Protein AF-A0A5N7CHN0-F1 (afdb_monomer_lite)

Sequence (58 aa):
MANSSHIVPMLVGDAPDTEKASDLLHSNFGIYVQPINYPTVPLGQERLRITPNTGTYA

Radius of gyration: 12.62 Å; chains: 1; bounding box: 31×28×28 Å

Foldseek 3Di:
DDDPDLKDKAFDQAQVVLVVVQVCCCVVPVDHWDWDDPPRDDRRRITTIDHDDPDDDD

Structure (mmCIF, N/CA/C/O backbone):
data_AF-A0A5N7CHN0-F1
#
_entry.id   AF-A0A5N7CHN0-F1
#
loop_
_atom_site.group_PDB
_atom_site.id
_atom_site.type_symbol
_atom_site.label_atom_id
_atom_site.label_alt_id
_atom_site.label_comp_id
_atom_site.label_asym_id
_atom_site.label_entity_id
_atom_site.label_seq_id
_atom_site.pdbx_PDB_ins_code
_atom_site.Cartn_x
_atom_site.Cartn_y
_atom_site.Cartn_z
_atom_site.occupancy
_atom_site.B_iso_or_equiv
_atom_site.auth_seq_id
_atom_site.auth_comp_id
_atom_site.auth_asym_id
_atom_site.auth_atom_id
_atom_site.pdbx_PDB_model_num
ATOM 1 N N . MET A 1 1 ? -9.539 9.068 -19.144 1.00 51.28 1 MET A N 1
ATOM 2 C CA . MET A 1 1 ? -8.327 9.911 -19.243 1.00 51.28 1 MET A CA 1
ATOM 3 C C . MET A 1 1 ? -7.126 9.012 -19.033 1.00 51.28 1 MET A C 1
ATOM 5 O O . MET A 1 1 ? -7.099 8.311 -18.030 1.00 51.28 1 MET A O 1
ATOM 9 N N . ALA A 1 2 ? -6.202 8.956 -19.991 1.00 59.00 2 ALA A N 1
ATOM 10 C CA . ALA A 1 2 ? -4.977 8.180 -19.829 1.00 59.00 2 ALA A CA 1
ATOM 11 C C . ALA A 1 2 ? -4.075 8.883 -18.804 1.00 59.00 2 ALA A C 1
ATOM 13 O O . ALA A 1 2 ? -3.807 10.077 -18.934 1.00 59.00 2 ALA A O 1
ATOM 14 N N . ASN A 1 3 ? -3.660 8.160 -17.766 1.00 62.75 3 ASN A N 1
ATOM 15 C CA . ASN A 1 3 ? -2.661 8.635 -16.815 1.00 62.75 3 ASN A CA 1
ATOM 16 C C . ASN A 1 3 ? -1.307 8.728 -17.547 1.00 62.75 3 ASN A C 1
ATOM 18 O O . ASN A 1 3 ? -0.863 7.742 -18.127 1.00 62.75 3 ASN A O 1
ATOM 22 N N . SER A 1 4 ? -0.677 9.908 -17.552 1.00 73.12 4 SER A N 1
ATOM 23 C CA . SER A 1 4 ? 0.633 10.160 -18.177 1.00 73.12 4 SER A CA 1
ATOM 24 C C . SER A 1 4 ? 1.824 9.756 -17.296 1.00 73.12 4 SER A C 1
ATOM 26 O O . SER A 1 4 ? 2.976 9.943 -17.682 1.00 73.12 4 SER A O 1
ATOM 28 N N . SER A 1 5 ? 1.557 9.220 -16.105 1.00 81.81 5 SER A N 1
ATOM 29 C CA . SER A 1 5 ? 2.551 8.756 -15.147 1.00 81.81 5 SER A CA 1
ATOM 30 C C . SER A 1 5 ? 2.764 7.248 -15.249 1.00 81.81 5 SER A C 1
ATOM 32 O O . SER A 1 5 ? 1.826 6.477 -15.433 1.00 81.81 5 SER A O 1
ATOM 34 N N . HIS A 1 6 ? 4.010 6.828 -15.031 1.00 83.62 6 HIS A N 1
ATOM 35 C CA . HIS A 1 6 ? 4.381 5.428 -14.817 1.00 83.62 6 HIS A CA 1
ATOM 36 C C . HIS A 1 6 ? 3.906 4.904 -13.448 1.00 83.62 6 HIS A C 1
ATOM 38 O O . HIS A 1 6 ? 3.993 3.712 -13.176 1.00 83.62 6 HIS A O 1
ATOM 44 N N . ILE A 1 7 ? 3.407 5.781 -12.571 1.00 88.06 7 ILE A N 1
ATOM 45 C CA . ILE A 1 7 ? 2.813 5.400 -11.290 1.00 88.06 7 ILE A CA 1
ATOM 46 C C . ILE A 1 7 ? 1.345 5.039 -11.513 1.00 88.06 7 ILE A C 1
ATOM 48 O O . ILE A 1 7 ? 0.549 5.864 -11.974 1.00 88.0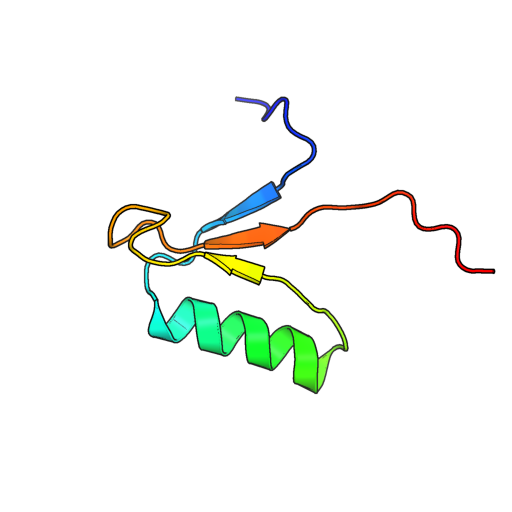6 7 ILE A O 1
ATOM 52 N N . VAL A 1 8 ? 0.979 3.827 -11.107 1.00 92.12 8 VAL A N 1
ATOM 53 C CA . VAL A 1 8 ? -0.384 3.301 -11.163 1.00 92.12 8 VAL A CA 1
ATOM 54 C C . VAL A 1 8 ? -0.961 3.279 -9.742 1.00 92.12 8 VAL A C 1
ATOM 56 O O . VAL A 1 8 ? -0.600 2.413 -8.944 1.00 92.12 8 VAL A O 1
ATOM 59 N N . PRO A 1 9 ? -1.824 4.243 -9.372 1.00 93.19 9 PRO A N 1
ATOM 60 C CA . PRO A 1 9 ? -2.504 4.214 -8.084 1.00 93.19 9 PRO A CA 1
ATOM 61 C C . PRO A 1 9 ? -3.669 3.216 -8.110 1.00 93.19 9 PRO A C 1
ATOM 63 O O . PRO A 1 9 ? -4.513 3.275 -9.003 1.00 93.19 9 PRO A O 1
ATOM 66 N N . MET A 1 10 ? -3.756 2.355 -7.098 1.00 95.12 10 MET A N 1
ATOM 67 C CA . MET A 1 10 ? -4.923 1.505 -6.849 1.00 95.12 10 MET A CA 1
ATOM 68 C C . MET A 1 10 ? -5.669 2.040 -5.630 1.00 95.12 10 MET A C 1
ATOM 70 O O . MET A 1 10 ? -5.182 1.929 -4.508 1.00 95.12 10 MET A O 1
ATOM 74 N N . LEU A 1 11 ? -6.824 2.663 -5.862 1.00 96.44 11 LEU A N 1
ATOM 75 C CA . LEU A 1 11 ? -7.657 3.226 -4.803 1.00 96.44 11 LEU A CA 1
ATOM 76 C C . LEU A 1 11 ? -8.250 2.107 -3.937 1.00 96.44 11 LEU A C 1
ATOM 78 O O . LEU A 1 11 ? -8.791 1.143 -4.474 1.00 96.44 11 LEU A O 1
ATOM 82 N N . VAL A 1 12 ? -8.168 2.278 -2.620 1.00 96.75 12 VAL A N 1
ATOM 83 C CA . VAL A 1 12 ? -8.777 1.388 -1.621 1.00 96.75 12 VAL A CA 1
ATOM 84 C C . VAL A 1 12 ? -9.823 2.160 -0.815 1.00 96.75 12 VAL A C 1
ATOM 86 O O . VAL A 1 12 ? -10.949 1.694 -0.684 1.00 96.75 12 VAL A O 1
ATOM 89 N N . GLY A 1 13 ? -9.484 3.376 -0.371 1.00 94.62 13 GLY A N 1
ATOM 90 C CA . GLY A 1 13 ? -10.408 4.307 0.288 1.00 94.62 13 GLY A CA 1
ATOM 91 C C . GLY A 1 13 ? -10.566 4.134 1.803 1.00 94.62 13 GLY A C 1
ATOM 92 O O . GLY A 1 13 ? -11.434 4.778 2.384 1.00 94.62 13 GLY A O 1
ATOM 93 N N . ASP A 1 14 ? -9.754 3.280 2.430 1.00 97.50 14 ASP A N 1
ATOM 94 C CA . ASP A 1 14 ? -9.666 3.120 3.885 1.00 97.50 14 ASP A CA 1
ATOM 95 C C . ASP A 1 14 ? -8.229 2.744 4.290 1.00 97.50 14 ASP A C 1
ATOM 97 O O . ASP A 1 14 ? -7.591 1.910 3.641 1.00 97.50 14 ASP A O 1
ATOM 101 N N . ALA A 1 15 ? -7.692 3.373 5.340 1.00 97.19 15 ALA A N 1
ATOM 102 C CA . ALA A 1 15 ? -6.299 3.183 5.758 1.00 97.19 15 ALA A CA 1
ATOM 103 C C . ALA A 1 15 ? -6.006 1.760 6.286 1.00 97.19 15 ALA A C 1
ATOM 105 O O . ALA A 1 15 ? -5.109 1.115 5.729 1.00 97.19 15 ALA A O 1
ATOM 106 N N . PRO A 1 16 ? -6.740 1.236 7.293 1.00 97.88 16 PRO A N 1
ATOM 107 C CA . PRO A 1 16 ? -6.596 -0.148 7.746 1.00 97.88 16 PRO A CA 1
ATOM 108 C C . PRO A 1 16 ? -6.645 -1.183 6.622 1.00 97.88 16 PRO A C 1
ATOM 110 O O . PRO A 1 16 ? -5.844 -2.118 6.606 1.00 97.88 16 PRO A O 1
ATOM 113 N N . ASP A 1 17 ? -7.572 -1.042 5.679 1.00 97.88 17 ASP A N 1
ATOM 114 C CA . ASP A 1 17 ? -7.711 -2.016 4.598 1.00 97.88 17 ASP A CA 1
ATOM 115 C C . ASP A 1 17 ? -6.610 -1.874 3.539 1.00 97.88 17 ASP A C 1
ATOM 117 O O . ASP A 1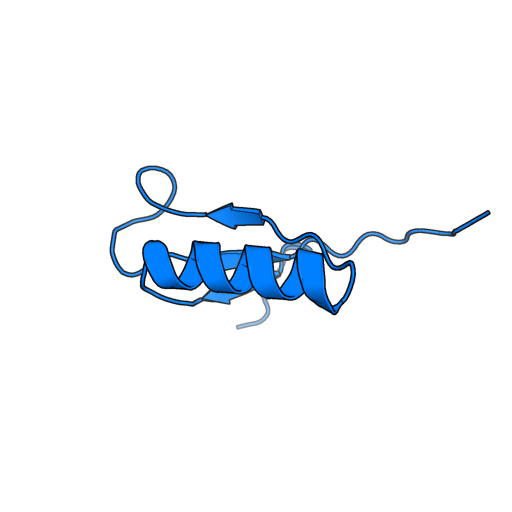 17 ? -6.162 -2.879 2.983 1.00 97.88 17 ASP A O 1
ATOM 121 N N . THR A 1 18 ? -6.090 -0.661 3.321 1.00 98.00 18 THR A N 1
ATOM 122 C CA . THR A 1 18 ? -4.919 -0.437 2.454 1.00 98.00 18 THR A CA 1
ATOM 123 C C . THR A 1 18 ? -3.672 -1.120 3.022 1.00 98.00 18 THR A C 1
ATOM 125 O O . THR A 1 18 ? -2.924 -1.756 2.278 1.00 98.00 18 THR A O 1
ATOM 128 N N . GLU A 1 19 ? -3.458 -1.040 4.338 1.00 97.69 19 GLU A N 1
ATOM 129 C CA . GLU A 1 19 ? -2.344 -1.713 5.021 1.00 97.69 19 GLU A CA 1
ATOM 130 C C . GLU A 1 19 ? -2.480 -3.235 4.946 1.00 97.69 19 GLU A C 1
ATOM 132 O O . GLU A 1 19 ? -1.566 -3.912 4.475 1.00 97.69 19 GLU A O 1
ATOM 137 N N . LYS A 1 20 ? -3.657 -3.777 5.280 1.00 98.00 20 LYS A N 1
ATOM 138 C CA . LYS A 1 20 ? -3.919 -5.222 5.171 1.00 98.00 20 LYS A CA 1
ATOM 139 C C . LYS A 1 20 ? -3.714 -5.744 3.751 1.00 98.00 20 LYS A C 1
ATOM 141 O O . LYS A 1 20 ? -3.184 -6.838 3.574 1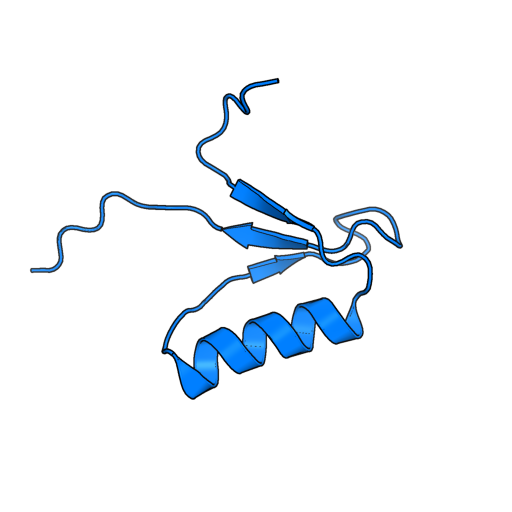.00 98.00 20 LYS A O 1
ATOM 146 N N . ALA A 1 21 ? -4.142 -4.992 2.736 1.00 97.56 21 ALA A N 1
ATOM 147 C CA . ALA A 1 21 ? -3.962 -5.382 1.342 1.00 97.56 21 ALA A CA 1
ATOM 148 C C . ALA A 1 21 ? -2.476 -5.429 0.953 1.00 97.56 21 ALA A C 1
ATOM 150 O O . ALA A 1 21 ? -2.049 -6.378 0.295 1.00 97.56 21 ALA A O 1
ATOM 151 N N . SER A 1 22 ? -1.687 -4.443 1.394 1.00 97.50 22 SER A N 1
ATOM 152 C CA . SER A 1 22 ? -0.228 -4.441 1.232 1.00 97.50 22 SER A CA 1
ATOM 153 C C . SER A 1 22 ? 0.409 -5.6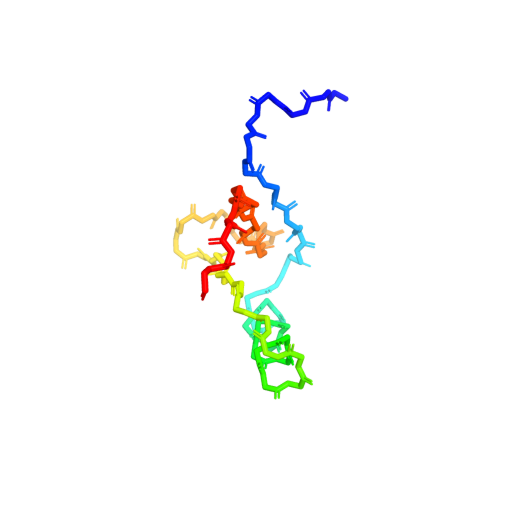70 1.889 1.00 97.50 22 SER A C 1
ATOM 155 O O . SER A 1 22 ? 1.171 -6.392 1.244 1.00 97.50 22 SER A O 1
ATOM 157 N N . ASP A 1 23 ? 0.053 -5.952 3.142 1.00 97.81 23 ASP A N 1
ATOM 158 C CA . ASP A 1 23 ? 0.605 -7.078 3.897 1.00 97.81 23 ASP A CA 1
ATOM 159 C C . ASP A 1 23 ? 0.243 -8.429 3.274 1.00 97.81 23 ASP A C 1
ATOM 161 O O . ASP A 1 23 ? 1.090 -9.318 3.175 1.00 97.81 23 ASP A O 1
ATOM 165 N N . LEU A 1 24 ? -0.997 -8.588 2.803 1.00 97.69 24 LEU A N 1
ATOM 166 C CA . LEU A 1 24 ? -1.460 -9.797 2.122 1.00 97.69 24 LEU A CA 1
ATOM 167 C C . LEU A 1 24 ? -0.678 -10.030 0.824 1.00 97.69 24 LEU A C 1
ATOM 169 O O . LEU A 1 24 ? -0.214 -11.144 0.574 1.00 97.69 24 LEU A O 1
ATOM 173 N N . LEU A 1 25 ? -0.496 -8.986 0.011 1.00 96.88 25 LEU A N 1
ATOM 174 C CA . LEU A 1 25 ? 0.284 -9.065 -1.226 1.00 96.88 25 LEU A CA 1
ATOM 175 C C . LEU A 1 25 ? 1.742 -9.445 -0.955 1.00 96.88 25 LEU A C 1
ATOM 177 O O . LEU A 1 25 ? 2.303 -10.290 -1.659 1.00 96.88 25 LEU A O 1
ATOM 181 N N . HIS A 1 26 ? 2.335 -8.886 0.098 1.00 96.44 26 HIS A N 1
ATOM 182 C CA . HIS A 1 26 ? 3.715 -9.179 0.453 1.00 96.44 26 HIS A CA 1
ATOM 183 C C . HIS A 1 26 ? 3.881 -10.605 0.989 1.00 96.44 26 HIS A C 1
ATOM 185 O O . HIS A 1 26 ? 4.711 -11.359 0.485 1.00 96.44 26 HIS A O 1
ATOM 191 N N . SER A 1 27 ? 3.069 -10.991 1.973 1.00 97.00 27 SER A N 1
ATOM 192 C CA . SER A 1 27 ? 3.191 -12.274 2.674 1.00 97.00 27 SER A CA 1
ATOM 193 C C . SER A 1 27 ? 2.826 -13.479 1.808 1.00 97.00 27 SER A C 1
ATOM 195 O O . SER A 1 27 ? 3.544 -14.477 1.822 1.00 97.00 27 SER A O 1
ATOM 197 N N . ASN A 1 28 ? 1.747 -13.390 1.028 1.00 97.81 28 ASN A N 1
ATOM 198 C CA . ASN A 1 28 ? 1.228 -14.541 0.287 1.00 97.81 28 ASN A CA 1
ATOM 199 C C . ASN A 1 28 ? 1.782 -14.637 -1.136 1.00 97.81 28 ASN A C 1
ATOM 201 O O . ASN A 1 28 ? 1.828 -15.729 -1.700 1.00 97.81 28 ASN A O 1
ATOM 205 N N . PHE A 1 29 ? 2.175 -13.506 -1.726 1.00 96.31 29 PHE A N 1
ATOM 206 C CA . PHE A 1 29 ? 2.567 -13.441 -3.135 1.00 96.31 29 PHE A CA 1
ATOM 207 C C . PHE A 1 29 ? 3.978 -12.886 -3.353 1.00 96.31 29 PHE A C 1
ATOM 209 O O . PHE A 1 29 ? 4.435 -12.839 -4.492 1.00 96.31 29 PHE A O 1
ATOM 216 N N . GLY A 1 30 ? 4.681 -12.464 -2.295 1.00 94.69 30 GLY A N 1
ATOM 217 C CA . GLY A 1 30 ? 6.002 -11.840 -2.413 1.00 94.69 30 GLY A CA 1
ATOM 218 C C . GLY A 1 30 ? 5.970 -10.476 -3.111 1.00 94.69 30 GLY A C 1
ATOM 219 O O . GLY A 1 30 ? 7.011 -9.973 -3.531 1.00 94.69 30 GLY A O 1
ATOM 220 N N . ILE A 1 31 ? 4.789 -9.868 -3.258 1.00 94.12 31 ILE A N 1
ATOM 221 C CA . ILE A 1 31 ? 4.598 -8.599 -3.960 1.00 94.12 31 ILE A CA 1
ATOM 222 C C . ILE A 1 31 ? 4.605 -7.476 -2.931 1.00 94.12 31 ILE A C 1
ATOM 224 O O . ILE A 1 31 ? 3.650 -7.294 -2.184 1.00 94.12 31 ILE A O 1
ATOM 228 N N . TYR A 1 32 ? 5.676 -6.688 -2.910 1.00 92.75 32 TYR A N 1
ATOM 229 C CA . TYR A 1 32 ? 5.712 -5.474 -2.103 1.00 92.75 32 TYR A CA 1
ATOM 230 C C . TYR A 1 32 ? 5.097 -4.299 -2.870 1.00 92.75 32 TYR A C 1
ATOM 232 O O . TYR A 1 32 ? 5.587 -3.906 -3.931 1.00 92.75 32 TYR A O 1
ATOM 240 N N . VAL A 1 33 ? 4.038 -3.715 -2.315 1.00 94.94 33 VAL A N 1
ATOM 241 C CA . VAL A 1 33 ? 3.410 -2.481 -2.804 1.00 94.94 33 VAL A CA 1
ATOM 242 C C . VAL A 1 33 ? 3.230 -1.522 -1.641 1.00 94.94 33 VAL A C 1
ATOM 244 O O . VAL A 1 33 ? 2.880 -1.934 -0.546 1.00 94.94 33 VAL A O 1
ATOM 247 N N . GLN A 1 34 ? 3.484 -0.234 -1.863 1.00 95.75 34 GLN A N 1
ATOM 248 C CA . GLN A 1 34 ? 3.469 0.734 -0.769 1.00 95.75 34 GLN A CA 1
ATOM 249 C C . GLN A 1 34 ? 2.036 1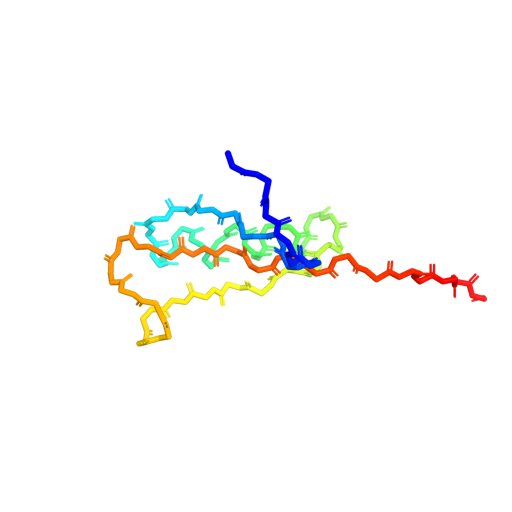.229 -0.497 1.00 95.75 34 GLN A C 1
ATOM 251 O O . GLN A 1 34 ? 1.430 1.797 -1.414 1.00 95.75 34 GLN A O 1
ATOM 256 N N . PRO A 1 35 ? 1.506 1.097 0.732 1.00 97.50 35 PRO A N 1
ATOM 257 C CA . PRO A 1 35 ? 0.275 1.765 1.134 1.00 97.50 35 PRO A CA 1
ATOM 258 C C . PRO A 1 35 ? 0.532 3.265 1.333 1.00 97.50 35 PRO A C 1
ATOM 260 O O . PRO A 1 35 ? 1.548 3.667 1.901 1.00 97.50 35 PRO A O 1
ATOM 263 N N . ILE A 1 36 ? -0.375 4.106 0.837 1.00 97.56 36 ILE A N 1
ATOM 264 C CA . ILE A 1 36 ? -0.324 5.564 0.981 1.00 97.56 36 ILE A CA 1
ATOM 265 C C . ILE A 1 36 ? -1.603 6.023 1.677 1.00 97.56 36 ILE A C 1
ATOM 267 O O . ILE A 1 36 ? -2.684 5.965 1.088 1.00 97.56 36 ILE A O 1
ATOM 271 N N . ASN A 1 37 ? -1.443 6.524 2.901 1.00 97.88 37 ASN A N 1
ATOM 272 C CA . ASN A 1 37 ? -2.525 6.948 3.788 1.00 97.88 37 ASN A CA 1
ATOM 273 C C . ASN A 1 37 ? -2.410 8.451 4.124 1.00 97.88 37 ASN A C 1
ATOM 275 O O . ASN A 1 37 ? -1.531 9.163 3.620 1.00 97.88 37 ASN A O 1
ATOM 279 N N . TYR A 1 38 ? -3.298 8.958 4.980 1.00 96.81 38 TYR A N 1
ATOM 280 C CA . TYR A 1 38 ? -3.167 10.296 5.568 1.00 96.81 38 TYR A CA 1
ATOM 281 C C . TYR A 1 38 ? -1.827 10.441 6.327 1.00 96.81 38 TYR A C 1
ATOM 283 O O . TYR A 1 38 ? -1.412 9.490 6.990 1.00 96.81 38 TYR A O 1
ATOM 291 N N . PRO A 1 39 ? -1.133 11.599 6.280 1.00 96.75 39 PRO A N 1
ATOM 292 C CA . PRO A 1 39 ? -1.509 12.874 5.654 1.00 96.75 39 PRO A CA 1
ATOM 293 C C . PRO A 1 39 ? -1.105 13.020 4.180 1.00 96.75 39 PRO A C 1
ATOM 295 O O . PRO A 1 39 ? -1.318 14.078 3.592 1.00 96.75 39 PRO A O 1
ATOM 298 N N . THR A 1 40 ? -0.499 12.000 3.568 1.00 97.06 40 THR A N 1
ATOM 299 C CA . THR A 1 40 ? -0.001 12.078 2.184 1.00 97.06 40 THR A CA 1
ATOM 300 C C . THR A 1 40 ? -1.133 12.158 1.161 1.00 97.06 40 THR A C 1
ATOM 302 O O . THR A 1 40 ? -0.992 12.824 0.136 1.00 97.06 40 THR A O 1
ATOM 305 N N . VAL A 1 41 ? -2.262 11.508 1.442 1.00 96.94 41 VAL A N 1
ATOM 306 C CA . VAL A 1 41 ? -3.506 11.634 0.674 1.00 96.94 41 VAL A CA 1
ATOM 307 C C . VAL A 1 41 ? -4.665 12.015 1.601 1.00 96.94 41 VAL A C 1
ATOM 309 O O . VAL A 1 41 ? -4.597 11.739 2.801 1.00 96.94 41 VAL A O 1
ATOM 312 N N . PRO A 1 42 ? -5.725 12.665 1.082 1.00 97.81 42 PRO A N 1
ATOM 313 C CA . PRO A 1 42 ? -6.930 12.927 1.863 1.00 97.81 42 PRO A CA 1
ATOM 314 C C . PRO A 1 42 ? -7.554 11.634 2.397 1.00 97.81 42 PRO A C 1
ATOM 316 O O . PRO A 1 42 ? -7.469 10.596 1.740 1.00 97.81 42 PRO A O 1
ATOM 319 N N . LEU A 1 43 ? -8.226 11.731 3.547 1.00 96.81 43 LEU A N 1
ATOM 320 C CA . LEU A 1 43 ? -9.023 10.631 4.094 1.00 96.81 43 LEU A CA 1
ATOM 321 C C . LEU A 1 43 ? -10.069 10.165 3.071 1.00 96.81 43 LEU A C 1
ATOM 323 O O . LEU A 1 43 ? -10.696 10.994 2.402 1.00 96.81 43 LEU A O 1
ATOM 327 N N . GLY A 1 44 ? -10.245 8.853 2.941 1.00 95.62 44 GLY A N 1
ATOM 328 C CA . GLY A 1 44 ? -11.110 8.234 1.934 1.00 95.62 44 GLY A CA 1
ATOM 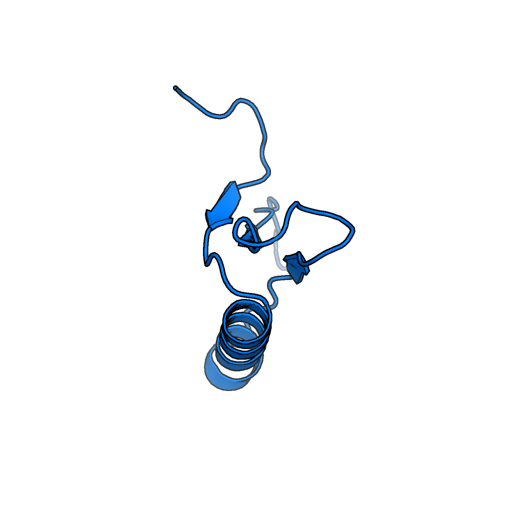329 C C . GLY A 1 44 ? -10.478 8.135 0.540 1.00 95.62 44 GLY A C 1
ATOM 330 O O . GLY A 1 44 ? -11.139 7.713 -0.410 1.00 95.62 44 GLY A O 1
ATOM 331 N N . GLN A 1 45 ? -9.216 8.551 0.377 1.00 97.38 45 GLN A N 1
ATOM 332 C CA . GLN A 1 45 ? -8.448 8.407 -0.866 1.00 97.38 45 GLN A CA 1
ATOM 333 C C . GLN A 1 45 ? -7.157 7.595 -0.709 1.00 97.38 45 GLN A C 1
ATOM 335 O O . GLN A 1 45 ? -6.221 7.732 -1.517 1.00 97.38 45 GLN A O 1
ATOM 340 N N . GLU A 1 46 ? -7.110 6.766 0.325 1.00 98.31 46 GLU A N 1
ATOM 341 C CA . GLU A 1 46 ? -6.051 5.810 0.601 1.00 98.31 46 GLU A CA 1
ATOM 342 C C . GLU A 1 46 ? -5.913 4.834 -0.561 1.00 98.31 46 GLU A C 1
ATOM 344 O O . GLU A 1 46 ? -6.887 4.449 -1.222 1.00 98.31 46 GLU A O 1
ATOM 349 N N . ARG A 1 47 ? -4.667 4.504 -0.884 1.00 97.81 47 ARG A N 1
ATOM 350 C CA . ARG A 1 47 ? -4.348 3.787 -2.115 1.00 97.81 47 ARG A CA 1
ATOM 351 C C . ARG A 1 47 ? -3.041 3.028 -1.999 1.00 97.81 47 ARG A C 1
ATOM 353 O O . ARG A 1 47 ? -2.120 3.464 -1.313 1.00 97.81 47 ARG A O 1
ATOM 360 N N . LEU A 1 48 ? -2.920 1.955 -2.768 1.00 97.50 48 LEU A N 1
ATOM 361 C CA . LEU A 1 48 ? -1.645 1.295 -3.017 1.00 97.50 48 LEU A CA 1
ATOM 362 C C . LEU A 1 48 ? -0.927 1.996 -4.175 1.00 97.50 48 LEU A C 1
ATOM 364 O O . LEU A 1 48 ? -1.520 2.290 -5.220 1.00 97.50 48 LEU A O 1
ATOM 368 N N . ARG A 1 49 ? 0.366 2.269 -4.000 1.00 95.94 49 ARG A N 1
ATOM 369 C CA . ARG A 1 49 ? 1.230 2.843 -5.033 1.00 95.94 49 ARG A CA 1
ATOM 370 C C . ARG A 1 49 ? 1.977 1.730 -5.757 1.00 95.94 49 ARG A C 1
ATOM 372 O O . ARG A 1 49 ? 2.932 1.168 -5.224 1.00 95.94 49 ARG A O 1
ATOM 379 N N . ILE A 1 50 ? 1.596 1.481 -7.006 1.00 93.81 50 ILE A N 1
ATOM 380 C CA . ILE A 1 50 ? 2.275 0.528 -7.884 1.00 93.81 50 ILE A CA 1
ATOM 381 C C . ILE A 1 50 ? 3.168 1.318 -8.840 1.00 93.81 50 ILE A C 1
ATOM 383 O O . ILE A 1 50 ? 2.719 2.247 -9.510 1.00 93.81 50 ILE A O 1
ATOM 387 N N . THR A 1 51 ? 4.450 0.965 -8.887 1.00 90.00 51 THR A N 1
ATOM 388 C CA . THR A 1 51 ? 5.426 1.588 -9.790 1.00 90.00 51 THR A CA 1
ATOM 389 C C . THR A 1 51 ? 6.119 0.475 -10.570 1.00 90.00 51 THR A C 1
ATOM 391 O O . THR A 1 51 ? 7.098 -0.083 -10.073 1.00 90.00 51 THR A O 1
ATOM 394 N N . PRO A 1 52 ? 5.602 0.093 -11.752 1.00 87.12 52 PRO A N 1
ATOM 395 C CA . PRO A 1 52 ? 6.274 -0.867 -12.612 1.00 87.12 52 PRO A CA 1
ATOM 396 C C . PRO A 1 52 ? 7.677 -0.356 -12.950 1.00 87.12 52 PRO A C 1
ATOM 398 O O . PRO A 1 52 ? 7.842 0.794 -13.359 1.00 87.12 52 PRO A O 1
ATOM 401 N N . ASN A 1 53 ? 8.684 -1.205 -12.773 1.00 81.44 53 ASN A N 1
ATOM 402 C CA . ASN A 1 53 ? 10.035 -0.957 -13.258 1.00 81.44 53 ASN A CA 1
ATOM 403 C C . ASN A 1 53 ? 10.349 -1.950 -14.386 1.00 81.44 53 ASN A C 1
ATOM 405 O O . ASN A 1 53 ? 9.696 -2.981 -14.526 1.00 81.44 53 ASN A O 1
ATOM 409 N N . THR A 1 54 ? 11.343 -1.643 -15.213 1.00 80.62 54 THR A N 1
ATOM 410 C CA . THR A 1 54 ? 11.768 -2.511 -16.321 1.00 80.62 54 THR A CA 1
ATOM 411 C C . THR A 1 54 ? 12.654 -3.668 -15.852 1.00 80.62 54 THR A C 1
ATOM 413 O O . THR A 1 54 ? 13.497 -4.109 -16.624 1.00 80.62 54 THR A O 1
ATOM 416 N N . GLY A 1 55 ? 12.539 -4.099 -14.591 1.00 67.12 55 GLY A N 1
ATOM 417 C CA . GLY A 1 55 ? 13.486 -4.987 -13.922 1.00 67.12 55 GLY A CA 1
ATOM 418 C C . GLY A 1 55 ? 13.901 -6.183 -14.777 1.00 67.12 55 GLY A C 1
ATOM 419 O O . GLY A 1 55 ? 13.166 -7.155 -14.912 1.00 67.12 55 GLY A O 1
ATOM 420 N N . THR A 1 56 ? 15.103 -6.109 -15.345 1.00 52.25 56 THR A N 1
ATOM 421 C CA . THR A 1 56 ? 15.843 -7.261 -15.851 1.00 52.25 56 THR A CA 1
ATOM 422 C C . THR A 1 56 ? 16.443 -7.963 -14.643 1.00 52.25 56 THR A C 1
ATOM 424 O O . THR A 1 56 ? 17.372 -7.440 -14.029 1.00 52.25 56 THR A O 1
ATOM 427 N N . TYR A 1 57 ? 15.889 -9.115 -14.277 1.00 61.06 57 TYR A N 1
ATOM 428 C CA . TYR A 1 57 ? 16.502 -10.002 -13.294 1.00 61.06 57 TYR A CA 1
ATOM 429 C C . TYR A 1 57 ? 17.721 -10.665 -13.954 1.00 61.06 57 TYR A C 1
ATOM 431 O O . TYR A 1 57 ? 17.566 -11.341 -14.973 1.00 61.06 57 TYR A O 1
ATOM 439 N N . ALA A 1 58 ? 18.917 -10.396 -13.425 1.00 43.81 58 ALA A N 1
ATOM 440 C CA . ALA A 1 58 ? 20.122 -11.184 -13.685 1.00 43.81 58 ALA A CA 1
ATOM 441 C C . ALA A 1 58 ? 20.185 -12.354 -12.700 1.00 43.81 58 ALA A C 1
ATOM 443 O O . ALA A 1 58 ? 19.744 -12.151 -11.543 1.00 43.81 58 ALA A O 1
#

InterPro domains:
  IPR004839 Aminotransferase, class I/classII, large domain [PF00155] (3-53)
  IPR015422 Pyridoxal phosphate-dependent transferase, small domain [G3DSA:3.90.1150.10] (1-56)
  IPR015424 Pyridoxal phosphate-dependent transferase [SSF53383] (3-53)

Organism: Petromyces alliaceus (NCBI:txid209559)

Secondary structure (DSSP, 8-state):
----SS-EEEE---HHHHHHHHHHHHHHH----EEE-TTTS-TT--EEEE--------

pLDDT: mean 89.9, std 13.54, range [43.81, 98.31]